Protein AF-A0A529KWN1-F1 (afdb_monomer)

Mean predicted aligned error: 4.97 Å

Sequence (104 aa):
VLKRFAQSHPSIAVDVTIDQSSNLRRRMDDRALDITLLTNSYKTSALGAEVLLTEPIVWAGAKGGCAHLREPLPVSLWEEGCAWRAGALEALGREGRNYRVAYM

pLDDT: mean 90.2, std 8.29, range [61.84, 97.75]

Structure (mmCIF, N/CA/C/O backbone):
data_AF-A0A529KWN1-F1
#
_entry.id   AF-A0A529KWN1-F1
#
loop_
_atom_site.group_PDB
_atom_site.id
_atom_site.type_symbol
_atom_site.label_atom_id
_atom_site.label_alt_id
_atom_site.label_comp_id
_atom_site.label_asym_id
_atom_site.label_entity_id
_atom_site.label_seq_id
_atom_site.pdbx_PDB_ins_code
_atom_site.Cartn_x
_atom_site.Cartn_y
_atom_site.Cartn_z
_atom_site.occupancy
_atom_site.B_iso_or_equiv
_atom_site.auth_seq_id
_atom_site.auth_comp_id
_atom_site.auth_asym_id
_atom_site.auth_atom_id
_atom_site.pdbx_PDB_model_num
ATOM 1 N N . VAL A 1 1 ? 8.297 10.625 -8.734 1.00 90.06 1 VAL A N 1
ATOM 2 C CA . VAL A 1 1 ? 9.518 9.959 -9.253 1.00 90.06 1 VAL A CA 1
ATOM 3 C C . VAL A 1 1 ? 9.567 9.968 -10.779 1.00 90.06 1 VAL A C 1
ATOM 5 O O . VAL A 1 1 ? 10.429 10.654 -11.311 1.00 90.06 1 VAL A O 1
ATOM 8 N N . LEU A 1 2 ? 8.621 9.329 -11.482 1.00 93.44 2 LEU A N 1
ATOM 9 C CA . LEU A 1 2 ? 8.637 9.205 -12.954 1.00 93.44 2 LEU A CA 1
ATOM 10 C C . LEU A 1 2 ? 8.795 10.536 -13.712 1.00 93.44 2 LEU A C 1
ATOM 12 O O . LEU A 1 2 ? 9.622 10.630 -14.610 1.00 93.44 2 LEU A O 1
ATOM 16 N N . LYS A 1 3 ? 8.101 11.603 -13.285 1.00 94.06 3 LYS A N 1
ATOM 17 C CA . LYS A 1 3 ? 8.264 12.953 -13.862 1.00 94.06 3 LYS A CA 1
ATOM 18 C C . LYS A 1 3 ? 9.722 13.432 -13.862 1.00 94.06 3 LYS A C 1
ATOM 20 O O . LYS A 1 3 ? 10.195 13.957 -14.861 1.00 94.06 3 LYS A O 1
ATOM 25 N N . ARG A 1 4 ? 10.429 13.255 -12.740 1.00 95.81 4 ARG A N 1
ATOM 26 C CA . ARG A 1 4 ? 11.834 13.668 -12.603 1.00 95.81 4 ARG A CA 1
ATOM 27 C C . ARG A 1 4 ? 12.750 12.792 -13.461 1.00 95.81 4 ARG A C 1
ATOM 29 O O . ARG A 1 4 ? 13.710 13.309 -14.012 1.00 95.81 4 ARG A O 1
ATOM 36 N N . PHE A 1 5 ? 12.446 11.498 -13.589 1.00 95.44 5 PHE A N 1
ATOM 37 C CA . PHE A 1 5 ? 13.213 10.576 -14.429 1.00 95.44 5 PHE A CA 1
ATOM 38 C C . PHE A 1 5 ? 13.093 10.920 -15.919 1.00 95.44 5 PHE A C 1
ATOM 40 O O . PHE A 1 5 ? 14.107 11.035 -16.595 1.00 95.44 5 PHE A O 1
ATOM 47 N N . ALA A 1 6 ? 11.878 11.188 -16.404 1.00 94.94 6 ALA A N 1
ATOM 48 C CA . ALA A 1 6 ? 11.651 11.604 -17.789 1.00 94.94 6 ALA A CA 1
ATOM 49 C C . ALA A 1 6 ? 12.370 12.923 -18.136 1.00 94.94 6 ALA A C 1
ATOM 51 O O . ALA A 1 6 ? 12.828 13.106 -19.258 1.00 94.94 6 ALA A O 1
ATOM 52 N N . GLN A 1 7 ? 12.508 13.834 -17.165 1.00 96.31 7 GLN A N 1
ATOM 53 C CA . GLN A 1 7 ? 13.266 15.077 -17.343 1.00 96.31 7 GLN A CA 1
ATOM 54 C C . GLN A 1 7 ? 14.779 14.847 -17.454 1.00 96.31 7 GLN A C 1
ATOM 56 O O . GLN A 1 7 ? 15.435 15.558 -18.209 1.00 96.31 7 GLN A O 1
ATOM 61 N N . SER A 1 8 ? 15.345 13.895 -16.704 1.00 97.75 8 SER A N 1
ATOM 62 C CA . SER A 1 8 ? 16.786 13.613 -16.740 1.00 97.75 8 SER A CA 1
ATOM 63 C C . SER A 1 8 ? 17.200 12.630 -17.838 1.00 97.75 8 SER A C 1
ATOM 65 O O . SER A 1 8 ? 18.346 12.678 -18.272 1.00 97.75 8 SER A O 1
ATOM 67 N N . HIS A 1 9 ? 16.288 11.773 -18.307 1.00 97.19 9 HIS A N 1
ATOM 68 C CA . HIS A 1 9 ? 16.538 10.763 -19.342 1.00 97.19 9 HIS A CA 1
ATOM 69 C C . HIS A 1 9 ? 15.445 10.799 -20.426 1.00 97.19 9 HIS A C 1
ATOM 71 O O . HIS A 1 9 ? 14.649 9.866 -20.536 1.00 97.19 9 HIS A O 1
ATOM 77 N N . PRO A 1 10 ? 15.387 11.862 -21.250 1.00 96.12 10 PRO A N 1
ATOM 78 C CA . PRO A 1 10 ? 14.286 12.080 -22.193 1.00 96.12 10 PRO A CA 1
ATOM 79 C C . PRO A 1 10 ? 14.198 11.031 -23.312 1.00 96.12 10 PRO A C 1
ATOM 81 O O . PRO A 1 10 ? 13.137 10.862 -23.904 1.00 96.12 10 PRO A O 1
ATOM 84 N N . SER A 1 11 ? 15.290 10.317 -23.600 1.00 97.69 11 SER A N 1
ATOM 85 C CA . SER A 1 11 ? 15.332 9.273 -24.633 1.00 97.69 11 SER A CA 1
ATOM 86 C C . SER A 1 11 ? 14.881 7.892 -24.140 1.00 97.69 11 SER A C 1
ATOM 88 O O . SER A 1 11 ? 14.911 6.940 -24.916 1.00 97.69 11 SER A O 1
ATOM 90 N N . ILE A 1 12 ? 14.504 7.753 -22.864 1.00 96.38 12 ILE A N 1
ATOM 91 C CA . ILE A 1 12 ? 14.056 6.484 -22.279 1.00 96.38 12 ILE A CA 1
ATOM 92 C C . ILE A 1 12 ? 12.535 6.512 -22.121 1.00 96.38 12 ILE A C 1
ATOM 94 O O . ILE A 1 12 ? 11.993 7.331 -21.378 1.00 96.38 12 ILE A O 1
ATOM 98 N N . ALA A 1 13 ? 11.847 5.583 -22.785 1.00 94.69 13 ALA A N 1
ATOM 99 C CA . ALA A 1 13 ? 10.435 5.312 -22.541 1.00 94.69 13 ALA A CA 1
ATOM 100 C C . ALA A 1 13 ? 10.290 4.344 -21.357 1.00 94.69 13 ALA A C 1
ATOM 102 O O . ALA A 1 13 ? 10.999 3.343 -21.285 1.00 94.69 13 ALA A O 1
ATOM 103 N N . VAL A 1 14 ? 9.373 4.641 -20.435 1.00 94.69 14 VAL A N 1
ATOM 104 C CA . VAL A 1 14 ? 9.073 3.787 -19.278 1.00 94.69 14 VAL A CA 1
ATOM 105 C C . VAL A 1 14 ? 7.652 3.263 -19.424 1.00 94.69 14 VAL A C 1
ATOM 107 O O . VAL A 1 14 ? 6.713 4.060 -19.439 1.00 94.69 14 VAL A O 1
ATOM 110 N N . ASP A 1 15 ? 7.501 1.944 -19.513 1.00 95.31 15 ASP A N 1
ATOM 111 C CA . ASP A 1 15 ? 6.201 1.281 -19.408 1.00 95.31 15 ASP A CA 1
ATOM 112 C C . ASP A 1 15 ? 5.858 1.041 -17.930 1.00 95.31 15 ASP A C 1
ATOM 114 O O . ASP A 1 15 ? 6.726 0.715 -17.116 1.00 95.31 15 ASP A O 1
ATOM 118 N N . VAL A 1 16 ? 4.597 1.258 -17.558 1.00 95.25 16 VAL A N 1
ATOM 119 C CA . VAL A 1 16 ? 4.133 1.212 -16.170 1.00 95.25 16 VAL A CA 1
ATOM 120 C C . VAL A 1 16 ? 2.929 0.291 -16.067 1.00 95.25 16 VAL A C 1
ATOM 122 O O . VAL A 1 16 ? 1.853 0.582 -16.580 1.00 95.25 16 VAL A O 1
ATOM 125 N N . THR A 1 17 ? 3.095 -0.790 -15.308 1.00 95.62 17 THR A N 1
ATOM 126 C CA . THR A 1 17 ? 2.003 -1.687 -14.918 1.00 95.62 17 THR A CA 1
ATOM 127 C C . THR A 1 17 ? 1.591 -1.407 -13.474 1.00 95.62 17 THR A C 1
ATOM 129 O O . THR A 1 17 ? 2.440 -1.358 -12.585 1.00 95.62 17 THR A O 1
ATOM 132 N N . ILE A 1 18 ? 0.286 -1.255 -13.234 1.00 94.12 18 ILE A N 1
ATOM 133 C CA . ILE A 1 18 ? -0.298 -1.135 -11.892 1.00 94.12 18 ILE A CA 1
ATOM 134 C C . ILE A 1 18 ? -1.109 -2.397 -11.620 1.00 94.12 18 ILE A C 1
ATOM 136 O O . ILE A 1 18 ? -2.025 -2.720 -12.372 1.00 94.12 18 ILE A O 1
ATOM 140 N N . ASP A 1 19 ? -0.754 -3.111 -10.557 1.00 91.75 19 ASP A N 1
ATOM 141 C CA . ASP A 1 19 ? -1.382 -4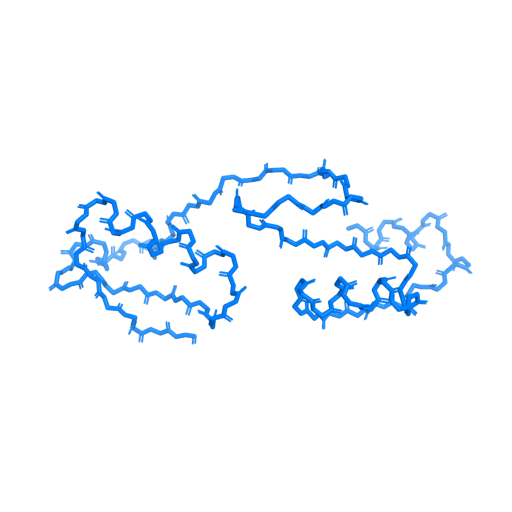.373 -10.172 1.00 91.75 19 ASP A CA 1
ATOM 142 C C . ASP A 1 19 ? -1.125 -4.632 -8.672 1.00 91.75 19 ASP A C 1
ATOM 144 O O . ASP A 1 19 ? -0.410 -3.875 -8.008 1.00 91.75 19 ASP A O 1
ATOM 148 N N . GLN A 1 20 ? -1.696 -5.700 -8.120 1.00 86.62 20 GLN A N 1
ATOM 149 C CA . GLN A 1 20 ? -1.432 -6.126 -6.744 1.00 86.62 20 GLN A CA 1
ATOM 150 C C . GLN A 1 20 ? 0.022 -6.598 -6.569 1.00 86.62 20 GLN A C 1
ATOM 152 O O . GLN A 1 20 ? 0.593 -7.213 -7.473 1.00 86.62 20 GLN A O 1
ATOM 157 N N . SER A 1 21 ? 0.609 -6.397 -5.378 1.00 87.81 21 SER A N 1
ATOM 158 C CA . SER A 1 21 ? 1.997 -6.802 -5.085 1.00 87.81 21 SER A CA 1
ATOM 159 C C . SER A 1 21 ? 2.279 -8.279 -5.410 1.00 87.81 21 SER A C 1
ATOM 161 O O . SER A 1 21 ? 3.366 -8.614 -5.874 1.00 87.81 21 SER A O 1
ATOM 163 N N . SER A 1 22 ? 1.308 -9.172 -5.195 1.00 85.94 22 SER A N 1
ATOM 164 C CA . SER A 1 22 ? 1.404 -10.602 -5.528 1.00 85.94 22 SER A CA 1
ATOM 165 C C . SER A 1 22 ? 1.554 -10.843 -7.035 1.00 85.94 22 SER A C 1
ATOM 167 O O . SER A 1 22 ? 2.434 -11.591 -7.460 1.00 85.94 22 SER A O 1
AT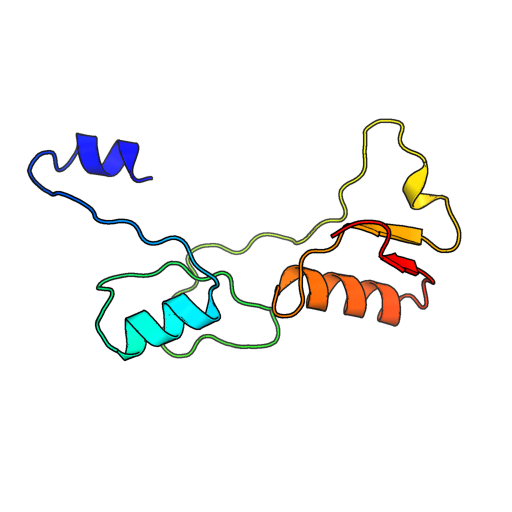OM 169 N N . ASN A 1 23 ? 0.740 -10.171 -7.849 1.00 90.56 23 ASN A N 1
ATOM 170 C CA . ASN A 1 23 ? 0.786 -10.270 -9.307 1.00 90.56 23 ASN A CA 1
ATOM 171 C C . ASN A 1 23 ? 2.066 -9.649 -9.867 1.00 90.56 23 ASN A C 1
ATOM 173 O O . ASN A 1 23 ? 2.708 -10.233 -10.738 1.00 90.56 23 ASN A O 1
ATOM 177 N N . LEU A 1 24 ? 2.473 -8.494 -9.340 1.00 92.38 24 LEU A N 1
ATOM 178 C CA . LEU A 1 24 ? 3.725 -7.847 -9.723 1.00 92.38 24 LEU A CA 1
ATOM 179 C C . LEU A 1 24 ? 4.944 -8.709 -9.372 1.00 92.38 24 LEU A C 1
ATOM 181 O O . LEU A 1 24 ? 5.865 -8.805 -10.181 1.00 92.38 24 LEU A O 1
ATOM 185 N N . ARG A 1 25 ? 4.934 -9.392 -8.217 1.00 90.44 25 ARG A N 1
ATOM 186 C CA . ARG A 1 25 ? 5.984 -10.351 -7.851 1.00 90.44 25 ARG A CA 1
ATOM 187 C C . ARG A 1 25 ? 6.063 -11.498 -8.851 1.00 90.44 25 ARG A C 1
ATOM 189 O O . ARG A 1 25 ? 7.144 -11.782 -9.348 1.00 90.44 25 ARG A O 1
ATOM 196 N N . ARG A 1 26 ? 4.923 -12.097 -9.202 1.00 91.88 26 ARG A N 1
ATOM 197 C CA . ARG A 1 26 ? 4.872 -13.159 -10.213 1.00 91.88 26 ARG A CA 1
ATOM 198 C C . ARG A 1 26 ? 5.418 -12.691 -11.564 1.00 91.88 26 ARG A C 1
ATOM 200 O O . ARG A 1 26 ? 6.231 -13.382 -12.156 1.00 91.88 26 ARG A O 1
ATOM 207 N N . ARG A 1 27 ? 5.031 -11.498 -12.029 1.00 95.06 27 ARG A N 1
ATOM 208 C CA . ARG A 1 27 ? 5.548 -10.922 -13.284 1.00 95.06 27 ARG A CA 1
ATOM 209 C C . ARG A 1 27 ? 7.055 -10.656 -13.233 1.00 95.06 27 ARG A C 1
ATOM 211 O O . ARG A 1 27 ? 7.720 -10.808 -14.251 1.00 95.06 27 ARG A O 1
ATOM 218 N N . MET A 1 28 ? 7.589 -10.270 -12.073 1.00 93.88 28 MET A N 1
ATOM 219 C CA . MET A 1 28 ? 9.033 -10.142 -11.859 1.00 93.88 28 MET A CA 1
ATOM 220 C C . MET A 1 28 ? 9.729 -11.508 -11.962 1.00 93.88 28 MET A C 1
ATOM 222 O O . MET A 1 28 ? 10.728 -11.633 -12.667 1.00 93.88 28 MET A O 1
ATOM 226 N N . ASP A 1 29 ? 9.178 -12.538 -11.313 1.00 92.75 29 ASP A N 1
ATOM 227 C CA . ASP A 1 29 ? 9.712 -13.906 -11.361 1.00 92.75 29 ASP A CA 1
ATOM 228 C C . ASP A 1 29 ? 9.654 -14.482 -12.798 1.00 92.75 29 ASP A C 1
ATOM 230 O O . ASP A 1 29 ? 10.604 -15.124 -13.251 1.00 92.75 29 ASP A O 1
ATOM 234 N N . ASP A 1 30 ? 8.598 -14.155 -13.553 1.00 96.00 30 ASP A N 1
ATOM 235 C CA . ASP A 1 30 ? 8.410 -14.503 -14.971 1.00 96.00 30 ASP A CA 1
ATOM 236 C C . ASP A 1 30 ? 9.255 -13.630 -15.933 1.00 96.00 30 ASP A C 1
ATOM 238 O O . ASP A 1 30 ? 9.191 -13.809 -17.151 1.00 96.00 30 ASP A O 1
ATOM 242 N N . ARG A 1 31 ? 10.052 -12.680 -15.413 1.00 94.94 31 ARG A N 1
ATOM 243 C CA . ARG A 1 31 ? 10.853 -11.694 -16.176 1.00 94.94 31 ARG A CA 1
ATOM 244 C C . ARG A 1 31 ? 10.043 -10.835 -17.155 1.00 94.94 31 ARG A C 1
ATOM 246 O O . ARG A 1 31 ? 10.576 -10.339 -18.143 1.00 94.94 31 ARG A O 1
ATOM 253 N N . ALA A 1 32 ? 8.759 -10.642 -16.871 1.00 97.06 32 ALA A N 1
ATOM 254 C CA . ALA A 1 32 ? 7.893 -9.715 -17.594 1.00 97.06 32 ALA A CA 1
ATOM 255 C C . ALA A 1 32 ? 8.038 -8.262 -17.102 1.00 97.06 32 ALA A C 1
ATOM 257 O O . ALA A 1 32 ? 7.467 -7.355 -17.701 1.00 97.06 32 ALA A O 1
ATOM 258 N N . LEU A 1 33 ? 8.763 -8.043 -16.001 1.00 96.81 33 LEU A N 1
ATOM 259 C CA . LEU A 1 33 ? 9.124 -6.731 -15.469 1.00 96.81 33 LEU A CA 1
ATOM 260 C C . LEU A 1 33 ? 10.629 -6.690 -15.205 1.00 96.81 33 LEU A C 1
ATOM 262 O O . LEU A 1 33 ? 11.186 -7.653 -14.680 1.00 96.81 33 LEU A O 1
ATOM 266 N N . ASP A 1 34 ? 11.260 -5.556 -15.507 1.00 94.94 34 ASP A N 1
ATOM 267 C CA . ASP A 1 34 ? 12.669 -5.315 -15.173 1.00 94.94 34 ASP A CA 1
ATOM 268 C C . ASP A 1 34 ? 12.843 -4.852 -13.720 1.00 94.94 34 ASP A C 1
ATOM 270 O O . ASP A 1 34 ? 13.830 -5.170 -13.058 1.00 94.94 34 ASP A O 1
ATOM 274 N N . ILE A 1 35 ? 11.885 -4.059 -13.226 1.00 93.56 35 ILE A N 1
ATOM 275 C CA . ILE A 1 35 ? 11.864 -3.478 -11.880 1.00 93.56 35 ILE A CA 1
ATOM 276 C C . ILE A 1 35 ? 10.417 -3.470 -11.386 1.00 93.56 35 ILE A C 1
ATOM 278 O O . ILE A 1 35 ? 9.488 -3.193 -12.146 1.00 93.56 35 ILE A O 1
ATOM 282 N N . THR A 1 36 ? 10.215 -3.718 -10.093 1.00 93.81 36 THR A N 1
ATOM 283 C CA . THR A 1 36 ? 8.906 -3.559 -9.457 1.00 93.81 36 THR A CA 1
ATOM 284 C C . THR A 1 36 ? 9.016 -2.934 -8.069 1.00 93.81 36 THR A C 1
ATOM 286 O O . THR A 1 36 ? 10.014 -3.107 -7.370 1.00 93.81 36 THR A O 1
ATOM 289 N N . LEU A 1 37 ? 7.979 -2.194 -7.675 1.00 92.06 37 LEU A N 1
ATOM 290 C CA . LEU A 1 37 ? 7.800 -1.678 -6.322 1.00 92.06 37 LEU A CA 1
ATOM 291 C C . LEU A 1 37 ? 6.626 -2.413 -5.693 1.00 92.06 37 LEU A C 1
ATOM 293 O O . LEU A 1 37 ? 5.513 -2.377 -6.214 1.00 92.06 37 LEU A O 1
ATOM 297 N N . LEU A 1 38 ? 6.882 -3.067 -4.565 1.00 89.19 38 LEU A N 1
ATOM 298 C CA . LEU A 1 38 ? 5.895 -3.881 -3.872 1.00 89.19 38 LEU A CA 1
ATOM 299 C C . LEU A 1 38 ? 5.671 -3.316 -2.478 1.00 89.19 38 LEU A C 1
ATOM 301 O O . LEU A 1 38 ? 6.624 -3.054 -1.743 1.00 89.19 38 LEU A O 1
ATOM 305 N N . THR A 1 39 ? 4.411 -3.194 -2.077 1.00 86.38 39 THR A N 1
ATOM 306 C CA . THR A 1 39 ? 4.087 -3.010 -0.664 1.00 86.38 39 THR A CA 1
ATOM 307 C C . THR A 1 39 ? 4.080 -4.377 -0.007 1.00 86.38 39 THR A C 1
ATOM 309 O O . THR A 1 39 ? 3.299 -5.253 -0.388 1.00 86.38 39 THR A O 1
ATOM 312 N N . ASN A 1 40 ? 4.969 -4.556 0.961 1.00 75.06 40 ASN A N 1
ATOM 313 C CA . ASN A 1 40 ? 5.105 -5.793 1.702 1.00 75.06 40 ASN A CA 1
ATOM 314 C C . ASN A 1 40 ? 4.358 -5.704 3.039 1.00 75.06 40 ASN A C 1
ATOM 316 O O . ASN A 1 40 ? 4.318 -4.645 3.666 1.00 75.06 40 ASN A O 1
ATOM 320 N N . SER A 1 41 ? 3.766 -6.812 3.484 1.00 69.25 41 SER A N 1
ATOM 321 C CA . SER A 1 41 ? 3.205 -6.886 4.836 1.00 69.25 41 SER A CA 1
ATOM 322 C C . SER A 1 41 ? 4.304 -7.246 5.835 1.00 69.25 41 SER A C 1
ATOM 324 O O . SER A 1 41 ? 5.240 -7.964 5.499 1.00 69.25 41 SER A O 1
ATOM 326 N N . TYR A 1 42 ? 4.163 -6.821 7.089 1.00 62.69 42 TYR A N 1
ATOM 327 C CA . TYR A 1 42 ? 5.080 -7.165 8.187 1.00 62.69 42 TYR A CA 1
ATOM 328 C C . TYR A 1 42 ? 5.241 -8.682 8.433 1.00 62.69 42 TYR A C 1
ATOM 330 O O . TYR A 1 42 ? 6.142 -9.085 9.162 1.00 62.69 42 TYR A O 1
ATOM 338 N N . LYS A 1 43 ? 4.380 -9.528 7.845 1.00 61.84 43 LYS A N 1
ATOM 339 C CA . LYS A 1 43 ? 4.385 -10.992 8.018 1.00 61.84 43 LYS A CA 1
ATOM 340 C C . LYS A 1 43 ? 5.189 -11.748 6.967 1.00 61.84 43 LYS A C 1
ATOM 342 O O . LYS A 1 43 ? 5.460 -12.931 7.151 1.00 61.84 43 LYS A O 1
ATOM 347 N N . THR A 1 44 ? 5.561 -11.110 5.867 1.00 62.81 44 THR A N 1
ATOM 348 C CA . THR A 1 44 ? 6.301 -11.767 4.789 1.00 62.81 44 THR A CA 1
ATOM 349 C C . THR A 1 44 ? 7.546 -10.951 4.543 1.00 62.81 44 THR A C 1
ATOM 351 O O . THR A 1 44 ? 7.448 -9.753 4.360 1.00 62.81 44 THR A O 1
ATOM 354 N N . SER A 1 45 ? 8.730 -11.555 4.560 1.00 64.00 45 SER A N 1
ATOM 355 C CA . SER A 1 45 ? 9.917 -10.884 4.030 1.00 64.00 45 SER A CA 1
ATOM 356 C C . SER A 1 45 ? 9.984 -11.190 2.541 1.00 64.00 45 SER A C 1
ATOM 358 O O . SER A 1 45 ? 9.991 -12.360 2.153 1.00 64.00 45 SER A O 1
ATOM 360 N N . ALA A 1 46 ? 9.988 -10.160 1.697 1.00 68.12 46 ALA A N 1
ATOM 361 C CA . ALA A 1 46 ? 10.197 -10.343 0.271 1.00 68.12 46 ALA A CA 1
ATOM 362 C C . ALA A 1 46 ? 11.673 -10.703 0.039 1.00 68.12 46 ALA A C 1
ATOM 364 O O . ALA A 1 46 ? 12.521 -9.832 -0.130 1.00 68.12 46 ALA A O 1
ATOM 365 N N . LEU A 1 47 ? 11.986 -12.003 0.052 1.00 71.81 47 LEU A N 1
ATOM 366 C CA . LEU A 1 47 ? 13.313 -12.508 -0.301 1.00 71.81 47 LEU A CA 1
ATOM 367 C C . LEU A 1 47 ? 13.712 -11.968 -1.681 1.00 71.81 47 LEU A C 1
ATOM 369 O O . LEU A 1 47 ? 12.920 -12.039 -2.629 1.00 71.81 47 LEU A O 1
ATOM 373 N N . GLY A 1 48 ? 14.922 -11.413 -1.770 1.00 80.19 48 GLY A N 1
ATOM 374 C CA . GLY A 1 48 ? 15.440 -10.777 -2.984 1.00 80.19 48 GLY A CA 1
ATOM 375 C C . GLY A 1 48 ? 14.932 -9.354 -3.247 1.00 80.19 48 GLY A C 1
ATOM 376 O O . GLY A 1 48 ? 15.124 -8.863 -4.352 1.00 80.19 48 GLY A O 1
ATOM 377 N N . ALA A 1 49 ? 14.289 -8.695 -2.276 1.00 86.12 49 ALA A N 1
ATOM 378 C CA . ALA A 1 49 ? 13.901 -7.287 -2.373 1.00 86.12 49 ALA A CA 1
ATOM 379 C C . ALA A 1 49 ? 14.678 -6.407 -1.382 1.00 86.12 49 ALA A C 1
ATOM 381 O O . ALA A 1 49 ? 15.061 -6.848 -0.298 1.00 86.12 49 ALA A O 1
ATOM 382 N N . GLU A 1 50 ? 14.861 -5.142 -1.751 1.00 89.06 50 GLU A N 1
ATOM 383 C CA . GLU A 1 50 ? 15.427 -4.100 -0.896 1.00 89.06 50 GLU A CA 1
ATOM 384 C C . GLU A 1 50 ? 14.307 -3.233 -0.306 1.00 89.06 50 GLU A C 1
ATOM 386 O O . GLU A 1 50 ? 13.350 -2.868 -0.994 1.00 89.06 50 GLU A O 1
ATOM 391 N N . VAL A 1 51 ? 14.427 -2.880 0.976 1.00 89.00 51 VAL A N 1
ATOM 392 C CA . VAL A 1 51 ? 13.502 -1.942 1.620 1.00 89.00 51 VAL A CA 1
ATOM 393 C C . VAL A 1 51 ? 13.907 -0.517 1.257 1.00 89.00 51 VAL A C 1
ATOM 395 O O . VAL A 1 51 ? 14.866 0.019 1.802 1.00 89.00 51 VAL A O 1
ATOM 398 N N . LEU A 1 52 ? 13.143 0.109 0.362 1.00 91.12 52 LEU A N 1
ATOM 399 C CA . LEU A 1 52 ? 13.363 1.505 -0.037 1.00 91.12 52 LEU A CA 1
ATOM 400 C C . LEU A 1 52 ? 12.728 2.513 0.930 1.00 91.12 52 LEU A C 1
ATOM 402 O O . LEU A 1 52 ? 13.197 3.643 1.050 1.00 91.12 52 LEU A O 1
ATOM 406 N N . LEU A 1 53 ? 11.626 2.124 1.577 1.00 89.38 53 LEU A N 1
ATOM 407 C CA . LEU A 1 53 ? 10.836 2.991 2.444 1.00 89.38 53 LEU A CA 1
ATOM 408 C C . LEU A 1 53 ? 10.059 2.159 3.468 1.00 89.38 53 LEU A C 1
ATOM 410 O O . LEU A 1 53 ? 9.437 1.156 3.119 1.00 89.38 53 LEU A O 1
ATOM 414 N N . THR A 1 54 ? 10.049 2.634 4.712 1.00 87.75 54 THR A N 1
ATOM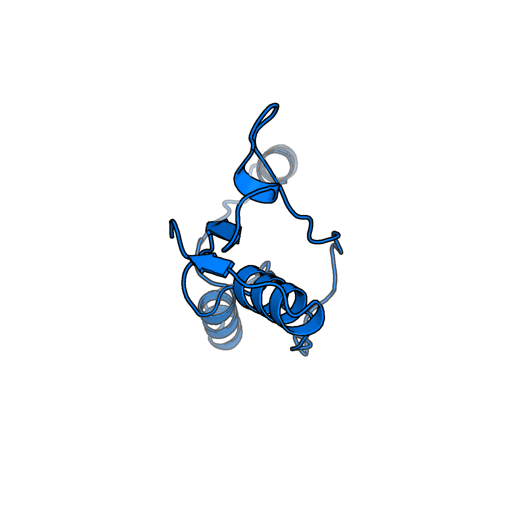 415 C CA . THR A 1 54 ? 9.195 2.125 5.788 1.00 87.75 54 THR A CA 1
ATOM 416 C C . THR A 1 54 ? 8.342 3.272 6.302 1.00 87.75 54 THR A C 1
ATOM 418 O O . THR A 1 54 ? 8.876 4.298 6.720 1.00 87.75 54 THR A O 1
ATOM 421 N N . GLU A 1 55 ? 7.026 3.087 6.309 1.00 85.69 55 GLU A N 1
ATOM 422 C CA . GLU A 1 55 ? 6.075 4.077 6.814 1.00 85.69 55 GLU A CA 1
ATOM 423 C C . GLU A 1 55 ? 5.167 3.460 7.883 1.00 85.69 55 GLU A C 1
ATOM 425 O O . GLU A 1 55 ? 4.794 2.285 7.776 1.00 85.69 55 GLU A O 1
ATOM 430 N N . PRO A 1 56 ? 4.799 4.222 8.930 1.00 83.81 56 PRO A N 1
ATOM 431 C CA . PRO A 1 56 ? 3.859 3.747 9.932 1.00 83.81 56 PRO A CA 1
ATOM 432 C C . PRO A 1 56 ? 2.451 3.635 9.337 1.00 83.81 56 PRO A C 1
ATOM 434 O O . PRO A 1 56 ? 1.946 4.566 8.710 1.00 83.81 56 PRO A O 1
ATOM 437 N N . ILE A 1 57 ? 1.779 2.514 9.596 1.00 84.44 57 ILE A N 1
ATOM 438 C CA . ILE A 1 57 ? 0.350 2.367 9.301 1.00 84.44 57 ILE A CA 1
ATOM 439 C C . ILE A 1 57 ? -0.437 3.058 10.416 1.00 84.44 57 ILE A C 1
ATOM 441 O O . ILE A 1 57 ? -0.240 2.765 11.596 1.00 84.44 57 ILE A O 1
ATOM 445 N N . VAL A 1 58 ? -1.340 3.963 10.041 1.00 90.62 58 VAL A N 1
ATOM 446 C CA . VAL A 1 58 ? -2.132 4.770 10.978 1.00 90.62 58 VAL A CA 1
ATOM 447 C C . VAL A 1 58 ? -3.629 4.598 10.744 1.00 90.62 58 VAL A C 1
ATOM 449 O O . VAL A 1 58 ? -4.077 4.319 9.633 1.00 90.62 58 VAL A O 1
ATOM 452 N N . TRP A 1 59 ? -4.418 4.817 11.794 1.00 93.31 5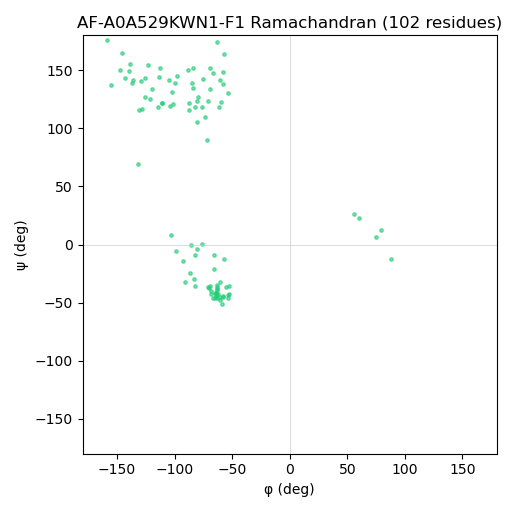9 TRP A N 1
ATOM 453 C CA . TRP A 1 59 ? -5.867 4.958 11.675 1.00 93.31 59 TRP A CA 1
ATOM 454 C C . TRP A 1 59 ? -6.209 6.374 11.217 1.00 93.31 59 TRP A C 1
ATOM 456 O O . TRP A 1 59 ? -5.850 7.347 11.879 1.00 93.31 59 TRP A O 1
ATOM 466 N N . ALA A 1 60 ? -6.931 6.493 10.105 1.00 94.81 60 ALA A N 1
ATOM 467 C CA . ALA A 1 60 ? -7.427 7.768 9.604 1.00 94.81 60 ALA A CA 1
ATOM 468 C C . ALA A 1 60 ? -8.933 7.904 9.860 1.00 94.81 60 ALA A C 1
ATOM 470 O O . ALA A 1 60 ? -9.698 6.950 9.721 1.00 94.81 60 ALA A O 1
ATOM 471 N N . GLY A 1 61 ? -9.363 9.113 10.214 1.00 95.44 61 GLY A N 1
ATOM 472 C CA . GLY A 1 61 ? -10.768 9.458 10.396 1.00 95.44 61 GLY A CA 1
ATOM 473 C C . GLY A 1 61 ? -11.069 10.834 9.818 1.00 95.44 61 GLY A C 1
ATOM 474 O O . GLY A 1 61 ? -10.186 11.684 9.708 1.00 95.44 61 GLY A O 1
ATOM 475 N N . ALA A 1 62 ? -12.329 11.062 9.449 1.00 95.81 62 ALA A N 1
ATOM 476 C CA . ALA A 1 62 ? -12.775 12.374 8.998 1.00 95.81 62 ALA A CA 1
ATOM 477 C C . ALA A 1 62 ? -12.590 13.424 10.106 1.00 95.81 62 ALA A C 1
ATOM 479 O O . ALA A 1 62 ? -12.856 13.155 11.281 1.00 95.81 62 ALA A O 1
ATOM 480 N N . LYS A 1 63 ? -12.186 14.644 9.734 1.00 96.31 63 LYS A N 1
ATOM 481 C CA . LYS A 1 63 ? -12.122 15.777 10.666 1.00 96.31 63 LYS A CA 1
ATOM 482 C C . LYS A 1 63 ? -13.519 16.046 11.237 1.00 96.31 63 LYS A C 1
ATOM 484 O O . LYS A 1 63 ? -14.456 16.270 10.479 1.00 96.31 63 LYS A O 1
ATOM 489 N N . GLY A 1 64 ? -13.654 16.002 12.564 1.00 95.88 64 GLY A N 1
ATOM 490 C CA . GLY A 1 64 ? -14.952 16.098 13.249 1.00 95.88 64 GLY A CA 1
ATOM 491 C C . GLY A 1 64 ? -15.817 14.831 13.163 1.00 95.88 64 GLY A C 1
ATOM 492 O O . GLY A 1 64 ? -16.963 14.840 13.599 1.00 95.88 64 GLY A O 1
ATOM 493 N N . GLY A 1 65 ? -15.296 13.735 12.606 1.00 95.12 65 GLY A N 1
ATOM 494 C CA . GLY A 1 65 ? -16.012 12.471 12.487 1.00 95.12 65 GLY A CA 1
ATOM 495 C C . GLY A 1 65 ? -16.097 11.711 13.812 1.00 95.12 65 GLY A C 1
ATOM 496 O O . GLY A 1 65 ? -15.134 11.634 14.571 1.00 95.12 65 GLY A O 1
ATOM 497 N N . CYS A 1 66 ? -17.238 11.065 14.052 1.00 96.88 66 CYS A N 1
ATOM 498 C CA . CYS A 1 66 ? -17.511 10.297 15.272 1.00 96.88 66 CYS A CA 1
ATOM 499 C C . CYS A 1 66 ? -17.404 8.772 15.094 1.00 96.88 66 CYS A C 1
ATOM 501 O O . CYS A 1 66 ? -17.759 8.026 16.001 1.00 96.88 66 CYS A O 1
ATOM 503 N N . ALA A 1 67 ? -16.920 8.279 13.945 1.00 96.12 67 ALA A N 1
ATOM 504 C CA . ALA A 1 67 ? -16.811 6.841 13.664 1.00 96.12 67 ALA A CA 1
ATOM 505 C C . ALA A 1 67 ? -16.039 6.083 14.758 1.00 96.12 67 ALA A C 1
ATOM 507 O O . ALA A 1 67 ? -16.492 5.044 15.225 1.00 96.12 67 ALA A O 1
ATOM 508 N N . HIS A 1 68 ? -14.930 6.662 15.223 1.00 95.19 68 HIS A N 1
ATOM 509 C CA . HIS A 1 68 ? -14.072 6.105 16.267 1.00 95.19 68 HIS A CA 1
ATOM 510 C C . HIS A 1 68 ? -14.726 6.016 17.657 1.00 95.19 68 HIS A C 1
ATOM 512 O O . HIS A 1 68 ? -14.136 5.403 18.540 1.00 95.19 68 HIS A O 1
ATOM 518 N N . LEU A 1 69 ? -15.909 6.605 17.861 1.00 96.12 69 LEU A N 1
ATOM 519 C CA . LEU A 1 69 ? -16.676 6.537 19.112 1.00 96.12 69 LEU A CA 1
ATOM 520 C C . LEU A 1 69 ? -17.794 5.485 19.064 1.00 96.12 69 LEU A C 1
ATOM 522 O O . LEU A 1 69 ? -18.488 5.281 20.054 1.00 96.12 69 LEU A O 1
ATOM 526 N N . ARG A 1 70 ? -18.021 4.857 17.906 1.00 96.69 70 ARG A N 1
ATOM 527 C CA . ARG A 1 70 ? -19.122 3.911 17.704 1.00 96.69 70 ARG A CA 1
ATOM 528 C C . ARG A 1 70 ? -18.705 2.496 18.084 1.00 96.69 70 ARG A C 1
ATOM 530 O O . ARG A 1 70 ? -17.549 2.116 17.912 1.00 96.69 70 ARG A O 1
ATOM 537 N N . GLU A 1 71 ? -19.697 1.731 18.521 1.00 96.38 71 GLU A N 1
ATOM 538 C CA . GLU A 1 71 ? -19.582 0.332 18.913 1.00 96.38 71 GLU A CA 1
ATOM 539 C C . GLU A 1 71 ? -20.702 -0.464 18.208 1.00 96.38 71 GLU A C 1
ATOM 541 O O . GLU A 1 71 ? -21.878 -0.151 18.417 1.00 96.38 71 GLU A O 1
ATOM 546 N N . PRO A 1 72 ? -20.381 -1.409 17.302 1.00 96.12 72 PRO A N 1
ATOM 547 C CA . PRO A 1 72 ? -19.036 -1.766 16.834 1.00 96.12 72 PRO A CA 1
ATOM 548 C C . PRO A 1 72 ? -18.388 -0.659 15.982 1.00 96.12 72 PRO A C 1
ATOM 550 O O . PRO A 1 72 ? -19.085 0.087 15.282 1.00 96.12 72 PRO A O 1
ATOM 553 N N . LEU A 1 73 ? -17.050 -0.583 15.992 1.00 97.62 73 LEU A N 1
ATOM 554 C CA . LEU A 1 73 ? -16.274 0.373 15.189 1.00 97.62 73 LEU A CA 1
ATOM 555 C C . LEU A 1 73 ? -16.524 0.147 13.681 1.00 97.62 73 LEU A C 1
ATOM 557 O O . LEU A 1 73 ? -16.181 -0.919 13.164 1.00 97.62 73 LEU A O 1
ATOM 561 N N . PRO A 1 74 ? -17.077 1.120 12.932 1.00 96.94 74 PRO A N 1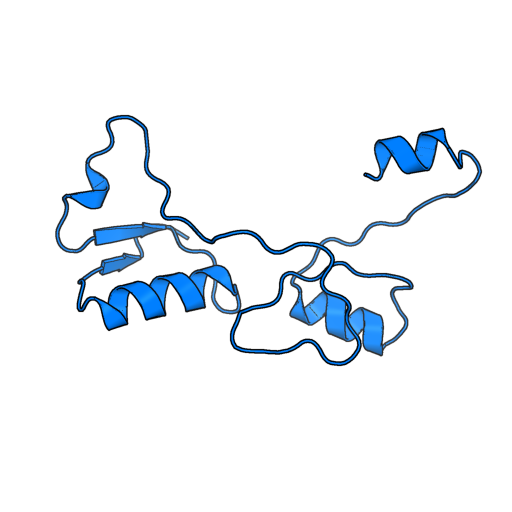
ATOM 562 C CA . PRO A 1 74 ? -17.179 1.008 11.484 1.00 96.94 74 PRO A CA 1
ATOM 563 C C . PRO A 1 74 ? -15.815 1.274 10.841 1.00 96.94 74 PRO A C 1
ATOM 565 O O . PRO A 1 74 ? -15.282 2.379 10.949 1.00 96.94 74 PRO A O 1
ATOM 568 N N . VAL A 1 75 ? -15.273 0.280 10.140 1.00 96.00 75 VAL A N 1
ATOM 569 C CA . VAL A 1 75 ? -14.010 0.397 9.396 1.00 96.00 75 VAL A CA 1
ATOM 570 C C . VAL A 1 75 ? -14.244 0.288 7.893 1.00 96.00 75 VAL A C 1
ATOM 572 O O . VAL A 1 75 ? -15.113 -0.461 7.445 1.00 96.00 75 VAL A O 1
ATOM 575 N N . SER A 1 76 ? -13.468 1.050 7.125 1.00 94.69 76 SER A N 1
ATOM 576 C CA . SER A 1 76 ? -13.356 0.905 5.673 1.00 94.69 76 SER A CA 1
ATOM 577 C C . SER A 1 76 ? -12.061 0.164 5.388 1.00 94.69 76 SER A C 1
ATOM 579 O O . SER A 1 76 ? -11.003 0.629 5.811 1.00 94.69 76 SER A O 1
ATOM 581 N N . LEU A 1 77 ? -12.131 -0.986 4.727 1.00 92.12 77 LEU A N 1
ATOM 582 C CA . LEU A 1 77 ? -10.967 -1.833 4.470 1.00 92.12 77 LEU A CA 1
ATOM 583 C C . LEU A 1 77 ? -11.018 -2.337 3.036 1.00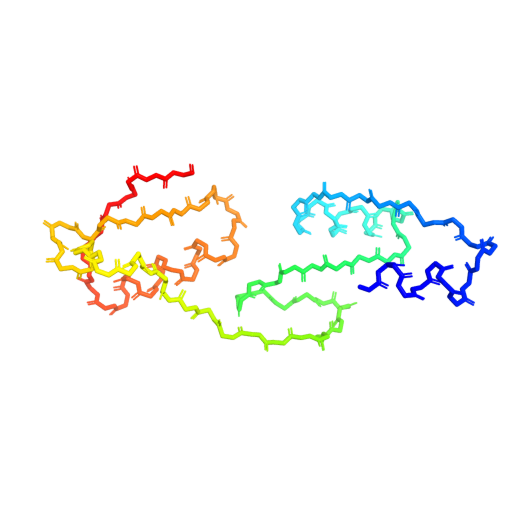 92.12 77 LEU A C 1
ATOM 585 O O . LEU A 1 77 ? -12.071 -2.782 2.603 1.00 92.12 77 LEU A O 1
ATOM 589 N N . TRP A 1 78 ? -9.875 -2.353 2.354 1.00 87.25 78 TRP A N 1
ATOM 590 C CA . TRP A 1 78 ? -9.770 -2.945 1.020 1.00 87.25 78 TRP A CA 1
ATOM 591 C C . TRP A 1 78 ? -10.051 -4.459 1.032 1.00 87.25 78 TRP A C 1
ATOM 593 O O . TRP A 1 78 ? -10.193 -5.076 2.098 1.00 87.25 78 TRP A O 1
ATOM 603 N N . GLU A 1 79 ? -10.093 -5.056 -0.157 1.00 83.75 79 GLU A N 1
ATOM 604 C CA . GLU A 1 79 ? -10.273 -6.491 -0.374 1.00 83.75 79 GLU A CA 1
ATOM 605 C C . GLU A 1 79 ? -9.213 -7.357 0.333 1.00 83.75 79 GLU A C 1
ATOM 607 O O . GLU A 1 79 ? -8.150 -6.902 0.780 1.00 83.75 79 GLU A O 1
ATOM 612 N N . GLU A 1 80 ? -9.526 -8.647 0.450 1.00 78.12 80 GLU A N 1
ATOM 613 C CA . GLU A 1 80 ? -8.597 -9.653 0.957 1.00 78.12 80 GLU A CA 1
ATOM 614 C C . GLU A 1 80 ? -7.307 -9.706 0.125 1.00 78.12 80 GLU A C 1
ATOM 616 O O . GLU A 1 80 ? -7.284 -9.393 -1.060 1.00 78.12 80 GLU A O 1
ATOM 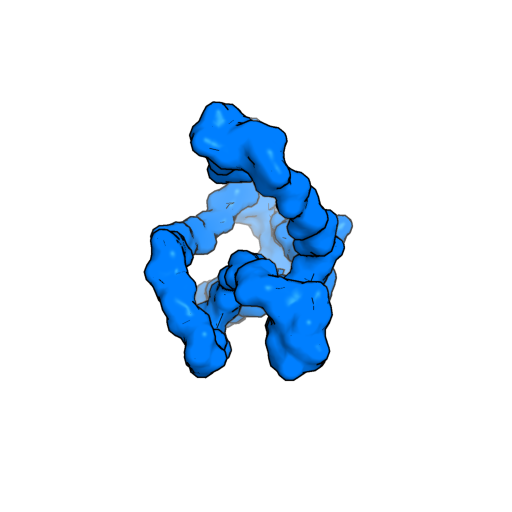621 N N . GLY A 1 81 ? -6.193 -10.048 0.777 1.00 75.62 81 GLY A N 1
ATOM 622 C CA . GLY A 1 81 ? -4.855 -9.963 0.179 1.00 75.62 81 GLY A CA 1
ATOM 623 C C . GLY A 1 81 ? -4.174 -8.597 0.344 1.00 75.62 81 GLY A C 1
ATOM 624 O O . GLY A 1 81 ? -2.959 -8.499 0.179 1.00 75.62 81 GLY A O 1
ATOM 625 N N . CYS A 1 82 ? -4.898 -7.552 0.761 1.00 80.81 82 CYS A N 1
ATOM 626 C CA . CYS A 1 82 ? -4.289 -6.276 1.130 1.00 80.81 82 CYS A CA 1
ATOM 627 C C . CYS A 1 82 ? -3.518 -6.377 2.462 1.00 80.81 82 CYS A C 1
ATOM 629 O O . CYS A 1 82 ? -4.092 -6.675 3.514 1.00 80.81 82 CYS A O 1
ATOM 631 N N . ALA A 1 83 ? -2.224 -6.040 2.442 1.00 80.81 83 ALA A N 1
ATOM 632 C CA . ALA A 1 83 ? -1.367 -6.015 3.631 1.00 80.81 83 ALA A CA 1
ATOM 633 C C . ALA A 1 83 ? -1.919 -5.116 4.756 1.00 80.81 83 ALA A C 1
ATOM 635 O O . ALA A 1 83 ? -1.822 -5.459 5.936 1.00 80.81 83 ALA A O 1
ATOM 636 N N . TRP A 1 84 ? -2.537 -3.986 4.398 1.00 86.44 84 TRP A N 1
ATOM 637 C CA . TRP A 1 84 ? -3.121 -3.056 5.365 1.00 86.44 84 TRP A CA 1
ATOM 638 C C . TRP A 1 84 ? -4.374 -3.617 6.031 1.00 86.44 84 TRP A C 1
ATOM 640 O O . TRP A 1 84 ? -4.546 -3.430 7.233 1.00 86.44 84 TRP A O 1
ATOM 650 N N . ARG A 1 85 ? -5.211 -4.364 5.291 1.00 88.75 85 ARG A N 1
ATOM 651 C CA . ARG A 1 85 ? -6.374 -5.062 5.861 1.00 88.75 85 ARG A CA 1
ATOM 652 C C . ARG A 1 85 ? -5.917 -6.029 6.949 1.00 88.75 85 ARG A C 1
ATOM 654 O O . ARG A 1 85 ? -6.412 -5.955 8.068 1.00 88.75 85 ARG A O 1
ATOM 661 N N . ALA A 1 86 ? -4.944 -6.888 6.646 1.00 87.06 86 ALA A N 1
ATOM 662 C CA . ALA A 1 86 ? -4.432 -7.861 7.609 1.00 87.06 86 ALA A CA 1
ATOM 663 C C . ALA A 1 86 ? -3.888 -7.188 8.885 1.00 87.06 86 ALA A C 1
ATOM 665 O O . ALA A 1 86 ? -4.224 -7.614 9.989 1.00 87.06 86 ALA A O 1
ATOM 666 N N . GLY A 1 87 ? -3.112 -6.107 8.736 1.00 88.00 87 GLY A N 1
ATOM 667 C CA . GLY A 1 87 ? -2.584 -5.347 9.873 1.00 88.00 87 GLY A CA 1
ATOM 668 C C . GLY A 1 87 ? -3.671 -4.660 10.706 1.00 88.00 87 GLY A C 1
ATOM 669 O O . GLY A 1 87 ? -3.633 -4.716 11.934 1.00 88.00 87 GLY A O 1
ATOM 670 N N . ALA A 1 88 ? -4.674 -4.059 10.059 1.00 91.44 88 ALA A N 1
ATOM 671 C CA . ALA A 1 88 ? -5.789 -3.408 10.744 1.00 91.44 88 ALA A CA 1
ATOM 672 C C . ALA A 1 88 ? -6.635 -4.407 11.552 1.00 91.44 88 ALA A C 1
ATOM 674 O O . ALA A 1 88 ? -6.973 -4.139 12.705 1.00 91.44 88 ALA A O 1
ATOM 675 N N . LEU A 1 89 ? -6.945 -5.571 10.970 1.00 91.88 89 LEU A N 1
ATOM 676 C CA . LEU A 1 89 ? -7.740 -6.610 11.626 1.00 91.88 89 LEU A CA 1
ATOM 677 C C . LEU A 1 89 ? -6.997 -7.258 12.799 1.00 91.88 89 LEU A C 1
ATOM 679 O O . LEU A 1 89 ? -7.597 -7.484 13.847 1.00 91.88 89 LEU A O 1
ATOM 683 N N . GLU A 1 90 ? -5.694 -7.512 12.657 1.00 91.31 90 GLU A N 1
ATOM 684 C CA . GLU A 1 90 ? -4.879 -8.015 13.767 1.00 91.31 90 GLU A CA 1
ATOM 685 C C . GLU A 1 90 ? -4.800 -6.999 14.910 1.00 91.31 90 GLU A C 1
ATOM 687 O O . GLU A 1 90 ? -4.939 -7.377 16.072 1.00 91.31 90 GLU A O 1
ATOM 692 N N . ALA A 1 91 ? -4.625 -5.709 14.599 1.00 92.75 91 ALA A N 1
ATOM 693 C CA . ALA A 1 91 ? -4.610 -4.661 15.612 1.00 92.75 91 ALA A CA 1
ATOM 694 C C . ALA A 1 91 ? -5.941 -4.593 16.379 1.00 92.75 91 ALA A C 1
ATOM 696 O O . ALA A 1 91 ? -5.928 -4.546 17.604 1.00 92.75 91 ALA A O 1
ATOM 697 N N . LEU A 1 92 ? -7.083 -4.653 15.684 1.00 94.62 92 LEU A N 1
ATOM 698 C CA . LEU A 1 92 ? -8.401 -4.679 16.331 1.00 94.62 92 LEU A CA 1
ATOM 699 C C . LEU A 1 92 ? -8.607 -5.935 17.184 1.00 94.62 92 LEU A C 1
ATOM 701 O O . LEU A 1 92 ? -9.113 -5.834 18.300 1.00 94.62 92 LEU A O 1
ATOM 705 N N . GLY A 1 93 ? -8.177 -7.097 16.684 1.00 94.75 93 GLY A N 1
ATOM 706 C CA . GLY A 1 93 ? -8.240 -8.359 17.419 1.00 94.75 93 GLY A CA 1
ATOM 707 C C . GLY A 1 93 ? -7.395 -8.338 18.693 1.00 94.75 93 GLY A C 1
ATOM 708 O O . GLY A 1 93 ? -7.866 -8.769 19.741 1.00 94.75 93 GLY A O 1
ATOM 709 N N . ARG A 1 94 ? -6.179 -7.779 18.632 1.00 95.31 94 ARG A N 1
ATOM 710 C CA . ARG A 1 94 ? -5.289 -7.639 19.795 1.00 95.31 94 ARG A CA 1
ATOM 711 C C . ARG A 1 94 ? -5.877 -6.735 20.880 1.00 95.31 94 ARG A C 1
ATOM 713 O O . ARG A 1 94 ? -5.723 -7.037 22.056 1.00 95.31 94 ARG A O 1
ATOM 720 N N . GLU A 1 95 ? -6.558 -5.662 20.489 1.00 95.25 95 GLU A N 1
ATOM 721 C CA . GLU A 1 95 ? -7.234 -4.746 21.420 1.00 95.25 95 GLU A CA 1
ATOM 722 C C . GLU A 1 95 ? -8.601 -5.273 21.898 1.00 95.25 95 GLU A C 1
ATOM 724 O O . GLU A 1 95 ? -9.271 -4.616 22.692 1.00 95.25 95 GLU A O 1
ATOM 729 N N . GLY A 1 96 ? -9.064 -6.424 21.389 1.00 95.88 96 GLY A N 1
ATOM 730 C CA . GLY A 1 96 ? -10.403 -6.947 21.678 1.00 95.88 96 GLY A CA 1
ATOM 731 C C . GLY A 1 96 ? -11.528 -6.003 21.237 1.00 95.88 96 GLY A C 1
ATOM 732 O O . GLY A 1 96 ? -12.629 -6.048 21.784 1.00 95.88 96 GLY A O 1
ATOM 733 N N . ARG A 1 97 ? -11.256 -5.113 20.275 1.00 96.44 97 ARG A N 1
ATOM 734 C CA . ARG A 1 97 ? -12.197 -4.079 19.855 1.00 96.44 97 ARG A CA 1
ATOM 735 C C . ARG A 1 97 ? -13.117 -4.615 18.770 1.00 96.44 97 ARG A C 1
ATOM 737 O O . ARG A 1 97 ? -12.688 -4.882 17.648 1.00 96.44 97 ARG A O 1
ATOM 744 N N . ASN A 1 98 ? -14.399 -4.696 19.087 1.00 96.94 98 ASN A N 1
ATOM 745 C CA . ASN A 1 98 ? -15.440 -5.026 18.126 1.00 96.94 98 ASN A CA 1
ATOM 746 C C . ASN A 1 98 ? -15.465 -4.031 16.960 1.00 96.94 98 ASN A C 1
ATOM 748 O O . ASN A 1 98 ? -15.388 -2.808 17.123 1.00 96.94 98 ASN A O 1
ATOM 752 N N . TYR A 1 99 ? -15.634 -4.567 15.760 1.00 96.75 99 TYR A N 1
ATOM 753 C CA . TYR A 1 99 ? -15.697 -3.783 14.540 1.00 96.75 99 TYR A CA 1
ATOM 754 C C . TYR A 1 99 ? -16.663 -4.412 13.545 1.00 96.75 99 TYR A C 1
ATOM 756 O O . TYR A 1 99 ? -17.050 -5.574 13.653 1.00 96.75 99 TYR A O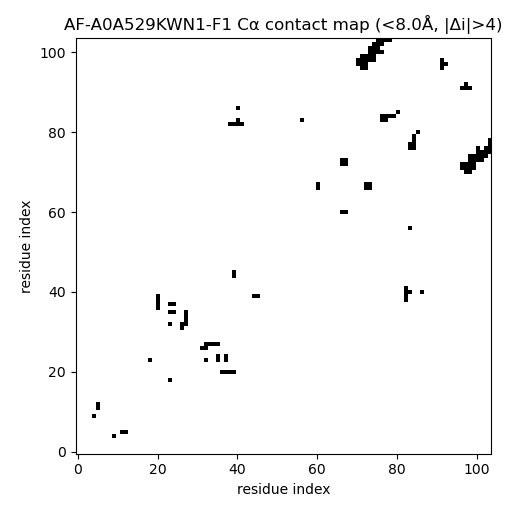 1
ATOM 764 N N . ARG A 1 100 ? -17.036 -3.624 12.541 1.00 96.00 100 ARG A N 1
ATOM 765 C CA . ARG A 1 100 ? -17.725 -4.104 11.346 1.00 96.00 100 ARG A CA 1
ATOM 766 C C . ARG A 1 100 ? -17.109 -3.461 10.114 1.00 96.00 100 ARG A C 1
ATOM 768 O O . ARG A 1 100 ? -16.797 -2.269 10.129 1.00 96.00 100 ARG A O 1
ATOM 775 N N . VAL A 1 101 ? -16.983 -4.225 9.034 1.00 94.31 101 VAL A N 1
ATOM 776 C CA . VAL A 1 101 ? -16.608 -3.668 7.730 1.00 94.31 101 VAL A CA 1
ATOM 777 C C . VAL A 1 101 ? -17.821 -2.917 7.193 1.00 94.31 101 VAL A C 1
ATOM 779 O O . VAL A 1 101 ? -18.861 -3.509 6.920 1.00 94.31 101 VAL A O 1
ATOM 782 N N . ALA A 1 102 ? -17.725 -1.591 7.154 1.00 92.69 102 ALA A N 1
ATOM 783 C CA . ALA A 1 102 ? -18.809 -0.724 6.710 1.00 92.69 102 ALA A CA 1
ATOM 784 C C . ALA A 1 102 ? -18.739 -0.444 5.206 1.00 92.69 102 ALA A C 1
ATOM 786 O O . ALA A 1 102 ? -19.784 -0.275 4.585 1.00 92.69 102 ALA A O 1
ATOM 787 N N . TYR A 1 103 ? -17.521 -0.400 4.660 1.00 87.88 103 TYR A N 1
ATOM 788 C CA . TYR A 1 103 ? -17.222 -0.085 3.266 1.00 87.88 103 TYR A CA 1
ATOM 789 C C . TYR A 1 103 ? -15.974 -0.862 2.821 1.00 87.88 103 TYR A C 1
ATOM 791 O O . TYR A 1 103 ? -15.105 -1.153 3.655 1.00 87.88 103 TYR A O 1
ATOM 799 N N . MET A 1 104 ? -15.907 -1.1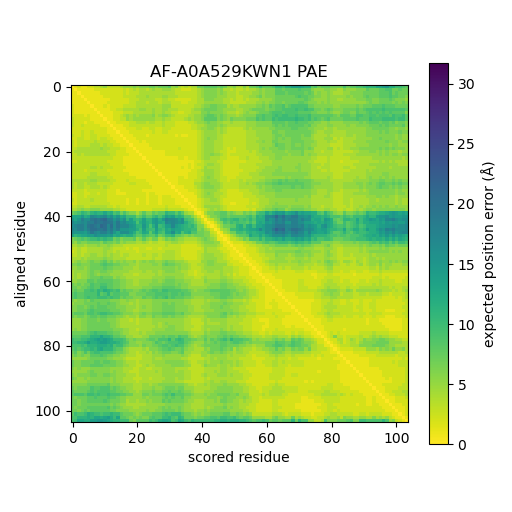87 1.529 1.00 81.38 104 MET A N 1
ATOM 800 C CA . MET A 1 104 ? -14.745 -1.772 0.853 1.00 81.38 104 MET A CA 1
ATOM 801 C C . MET A 1 104 ? -14.364 -0.907 -0.338 1.00 81.38 104 MET A C 1
ATOM 803 O O . MET A 1 104 ? -15.308 -0.426 -1.006 1.00 81.38 104 MET A O 1
#

Radius of gyration: 18.27 Å; Cα contacts (8 Å, |Δi|>4): 73; chains: 1; bounding box: 36×31×46 Å

Secondary structure (DSSP, 8-state):
-HHHHHHH-TT---------HHHHHHHHHTTS-S----PPPTT---TT--------------TT--GGGSSSEEEE---TT-HHHHHHHHHHHHTT--EEEEE-

Solvent-accessible surface area (backbone atoms only — not comparable to full-atom values): 7071 Å² total; per-residue (Å²): 110,69,72,62,49,45,72,76,39,73,90,59,88,81,89,85,88,88,75,56,46,70,58,50,49,50,34,43,74,71,63,76,40,96,75,85,88,65,83,75,37,98,88,53,80,66,82,95,63,81,87,89,78,87,80,86,88,75,92,84,76,60,90,94,55,63,52,91,77,42,85,58,28,61,39,75,42,65,63,89,91,39,51,64,40,56,53,52,53,50,54,32,60,74,69,69,50,62,60,41,81,72,45,107

Foldseek 3Di:
DVVVVCVVCVPDDDDDDDDALVVVVVCVVVVVDPDDDHDDAPVDDPPPDDPPDDDDDDDDDDDVDCQVVDVQREDADDDPPDSSNVVVVVVCVVVVHHYDDPHD